Protein AF-A0A920JYU0-F1 (afdb_monomer_lite)

Secondary structure (DSSP, 8-state):
---BGGGTB----TT------HHHHHHHHHTT-PPPP-GGGS-GGGGGG--

Sequence (51 aa):
MTPIPELDFAGLNDGDSWCLCADRWLEAYQNQKAPYVKLKSTNIKALEKLI

Structure (mmCIF, N/CA/C/O backbone):
data_AF-A0A920JYU0-F1
#
_entry.id   AF-A0A920JYU0-F1
#
loop_
_atom_site.group_PDB
_atom_site.id
_atom_site.type_symbol
_atom_site.label_atom_id
_atom_site.label_alt_id
_atom_site.label_comp_id
_atom_site.label_asym_id
_atom_site.label_entity_id
_atom_site.label_seq_id
_atom_site.pdbx_PDB_ins_code
_atom_site.Cartn_x
_atom_site.Cartn_y
_atom_site.Cartn_z
_atom_site.occupancy
_atom_site.B_iso_or_equiv
_atom_site.auth_seq_id
_atom_site.auth_comp_id
_atom_site.auth_asym_id
_atom_site.auth_atom_id
_atom_site.pdbx_PDB_model_num
ATOM 1 N N . MET A 1 1 ? 8.234 -6.877 -8.625 1.00 74.62 1 MET A N 1
ATOM 2 C CA . MET A 1 1 ? 6.985 -7.266 -9.341 1.00 74.62 1 MET A CA 1
ATOM 3 C C . MET A 1 1 ? 7.270 -7.321 -10.839 1.00 74.62 1 MET A C 1
ATOM 5 O O . MET A 1 1 ? 8.036 -6.481 -11.289 1.00 74.62 1 MET A O 1
ATOM 9 N N . THR A 1 2 ? 6.734 -8.297 -11.584 1.00 90.50 2 THR A N 1
ATOM 10 C CA . THR A 1 2 ? 7.054 -8.496 -13.015 1.00 90.50 2 THR A CA 1
ATOM 11 C C . THR A 1 2 ? 6.634 -7.285 -13.859 1.00 90.50 2 THR A C 1
ATOM 13 O O . THR A 1 2 ? 5.472 -6.890 -13.761 1.00 90.50 2 THR A O 1
ATOM 16 N N . PRO A 1 3 ? 7.533 -6.699 -14.670 1.00 92.69 3 PRO A N 1
ATOM 17 C CA . PRO A 1 3 ? 7.184 -5.630 -15.603 1.00 92.69 3 PRO A CA 1
ATOM 18 C C . PRO A 1 3 ? 6.190 -6.108 -16.667 1.00 92.69 3 PRO A C 1
ATOM 20 O O . PRO A 1 3 ? 6.280 -7.242 -17.135 1.00 92.69 3 PRO A O 1
ATOM 23 N N . ILE A 1 4 ? 5.272 -5.232 -17.066 1.00 94.75 4 ILE A N 1
ATOM 24 C CA . ILE A 1 4 ? 4.324 -5.432 -18.168 1.00 94.75 4 ILE A CA 1
ATOM 25 C C . ILE A 1 4 ? 4.397 -4.178 -19.060 1.00 94.75 4 ILE A C 1
ATOM 27 O O . ILE A 1 4 ? 3.654 -3.217 -18.829 1.00 94.75 4 ILE A O 1
ATOM 31 N N . PRO A 1 5 ? 5.324 -4.139 -20.037 1.00 92.12 5 PRO A N 1
ATOM 32 C CA . PRO A 1 5 ? 5.556 -2.964 -20.882 1.00 92.12 5 PRO A CA 1
ATOM 33 C C . PRO A 1 5 ? 4.321 -2.515 -21.669 1.00 92.12 5 PRO A C 1
ATOM 35 O O . PRO A 1 5 ? 4.140 -1.326 -21.906 1.00 92.12 5 PRO A O 1
ATOM 38 N N . GLU A 1 6 ? 3.440 -3.448 -22.033 1.00 95.38 6 GLU A N 1
ATOM 39 C CA . GLU A 1 6 ? 2.215 -3.175 -22.790 1.00 95.38 6 GLU A CA 1
ATOM 40 C C . GLU A 1 6 ? 1.210 -2.315 -22.009 1.00 95.38 6 GLU A C 1
ATOM 42 O O . GLU A 1 6 ? 0.345 -1.681 -22.609 1.00 95.38 6 GLU A O 1
ATOM 47 N N . LEU A 1 7 ? 1.322 -2.288 -20.677 1.00 92.88 7 LEU A N 1
ATOM 48 C CA . LEU A 1 7 ? 0.487 -1.491 -19.774 1.00 92.88 7 LEU A CA 1
ATOM 49 C C . LEU A 1 7 ? 1.253 -0.318 -19.148 1.00 92.88 7 LEU A C 1
ATOM 51 O O . LEU A 1 7 ? 0.795 0.236 -18.151 1.00 92.88 7 LEU A O 1
ATOM 55 N N . ASP A 1 8 ? 2.425 0.024 -19.694 1.00 91.94 8 ASP A N 1
ATOM 56 C CA . ASP A 1 8 ? 3.338 1.032 -19.139 1.00 91.94 8 ASP A CA 1
ATOM 57 C C . ASP A 1 8 ? 3.695 0.765 -17.662 1.00 91.94 8 ASP A C 1
ATOM 59 O O . ASP A 1 8 ? 3.867 1.663 -16.838 1.00 91.94 8 ASP A O 1
ATOM 63 N N . PHE A 1 9 ? 3.783 -0.517 -17.295 1.00 93.62 9 PHE A N 1
ATOM 64 C CA . PHE A 1 9 ? 4.120 -0.934 -15.944 1.00 93.62 9 PHE A CA 1
ATOM 65 C C . PHE A 1 9 ? 5.548 -1.478 -15.904 1.00 93.62 9 PHE A C 1
ATOM 67 O O . PHE A 1 9 ? 5.805 -2.630 -16.246 1.00 93.62 9 PHE A O 1
ATOM 74 N N . ALA A 1 10 ? 6.493 -0.664 -15.435 1.00 93.12 10 ALA A N 1
ATOM 75 C CA . ALA A 1 10 ? 7.911 -1.031 -15.348 1.00 93.12 10 ALA A CA 1
ATOM 76 C C . ALA A 1 10 ? 8.236 -2.088 -14.270 1.00 93.12 10 ALA A C 1
ATOM 78 O O . ALA A 1 10 ? 9.385 -2.510 -14.151 1.00 93.12 10 ALA A O 1
ATOM 79 N N . GLY A 1 11 ? 7.249 -2.529 -13.485 1.00 94.69 11 GLY A N 1
ATOM 80 C CA . GLY A 1 11 ? 7.477 -3.331 -12.287 1.00 94.69 11 GLY A CA 1
ATOM 81 C C . GLY A 1 11 ? 7.664 -2.464 -11.041 1.00 94.69 11 GLY A C 1
ATOM 82 O O . GLY A 1 11 ? 7.547 -1.244 -11.084 1.00 94.69 11 GLY A O 1
ATOM 83 N N . LEU A 1 12 ? 7.924 -3.123 -9.912 1.00 95.06 12 LEU A N 1
ATOM 84 C CA . LEU A 1 12 ? 8.184 -2.477 -8.619 1.00 95.06 12 LEU A CA 1
ATOM 85 C C . LEU A 1 12 ? 9.442 -3.062 -7.994 1.00 95.06 12 LEU A C 1
ATOM 87 O O . LEU A 1 12 ? 9.602 -4.293 -8.013 1.00 95.06 12 LEU A O 1
ATOM 91 N N . ASN A 1 13 ? 10.250 -2.179 -7.412 1.00 93.75 13 ASN A N 1
ATOM 92 C CA . ASN A 1 13 ? 11.440 -2.46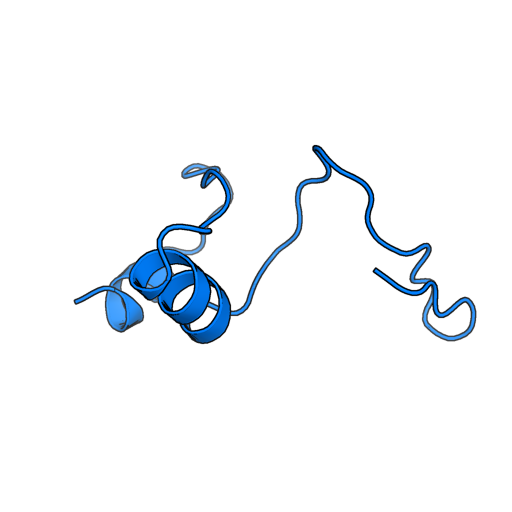8 -6.624 1.00 93.75 13 ASN A CA 1
ATOM 93 C C . ASN A 1 13 ? 11.205 -2.163 -5.138 1.00 93.75 13 ASN A C 1
ATOM 95 O O . ASN A 1 13 ? 10.231 -1.514 -4.746 1.00 93.75 13 ASN A O 1
ATOM 99 N N . ASP A 1 14 ? 12.127 -2.618 -4.295 1.00 93.50 14 ASP A N 1
ATOM 100 C CA . ASP A 1 14 ? 12.077 -2.345 -2.863 1.00 93.50 14 ASP A CA 1
ATOM 101 C C . ASP A 1 14 ? 12.225 -0.841 -2.585 1.00 93.50 14 ASP A C 1
ATOM 103 O O . ASP A 1 14 ? 13.119 -0.173 -3.102 1.00 93.50 1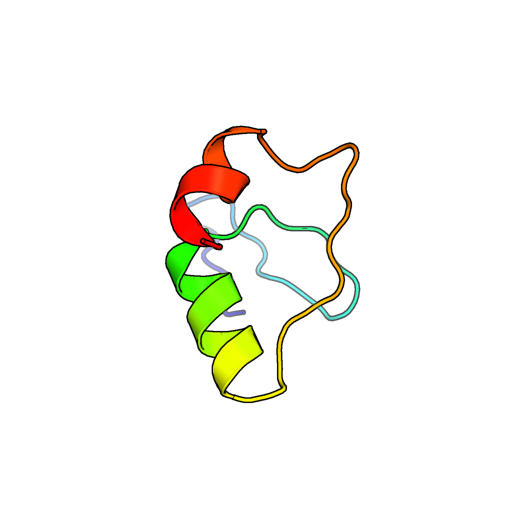4 ASP A O 1
ATOM 107 N N . GLY A 1 15 ? 11.341 -0.308 -1.739 1.00 93.38 15 GLY A N 1
ATOM 108 C CA . GLY A 1 15 ? 11.287 1.119 -1.407 1.00 93.38 15 GLY A CA 1
ATOM 109 C C . GLY A 1 15 ? 10.342 1.942 -2.288 1.00 93.38 15 GLY A C 1
ATOM 110 O O . GLY A 1 15 ? 9.969 3.053 -1.891 1.00 93.38 15 GLY A O 1
ATOM 111 N N . ASP A 1 16 ? 9.883 1.395 -3.417 1.00 95.06 16 ASP A N 1
ATOM 112 C CA . ASP A 1 16 ? 8.876 2.053 -4.243 1.00 95.06 16 ASP A CA 1
ATOM 113 C C . ASP A 1 16 ? 7.563 2.220 -3.477 1.00 95.06 16 ASP A C 1
ATOM 115 O O . ASP A 1 16 ? 7.156 1.407 -2.645 1.00 95.06 16 ASP A O 1
ATOM 119 N N . SER A 1 17 ? 6.879 3.327 -3.755 1.00 95.38 17 SER A N 1
ATOM 120 C CA . SER A 1 17 ? 5.567 3.603 -3.179 1.00 95.38 17 SER A CA 1
ATOM 121 C C . SER A 1 17 ? 4.493 3.315 -4.203 1.00 95.38 17 SER A C 1
ATOM 123 O O . SER A 1 17 ? 4.456 3.950 -5.253 1.00 95.38 17 SER A O 1
ATOM 125 N N . TRP A 1 18 ? 3.603 2.387 -3.870 1.00 95.88 18 TRP A N 1
ATOM 126 C CA . TRP A 1 18 ? 2.536 1.956 -4.757 1.00 95.88 18 TRP A CA 1
ATOM 127 C C . TRP A 1 18 ? 1.204 1.887 -4.020 1.00 95.88 18 TRP A C 1
ATOM 129 O O . TRP A 1 18 ? 1.149 1.526 -2.843 1.00 95.88 18 TRP A O 1
ATOM 139 N N . CYS A 1 19 ? 0.122 2.233 -4.715 1.00 95.69 19 CYS A N 1
ATOM 140 C CA . CYS A 1 19 ? -1.219 2.060 -4.173 1.00 95.69 19 CYS A CA 1
ATOM 141 C C . CYS A 1 19 ? -1.571 0.569 -4.178 1.00 95.69 19 CYS A C 1
ATOM 143 O O . CYS A 1 19 ? -1.548 -0.078 -5.223 1.00 95.69 19 CYS A O 1
ATOM 145 N N . LEU A 1 20 ? -1.904 0.027 -3.008 1.00 95.19 20 LEU A N 1
ATOM 146 C CA . LEU A 1 20 ? -2.289 -1.371 -2.835 1.00 95.19 20 LEU A CA 1
ATOM 147 C C . LEU A 1 20 ? -3.783 -1.478 -2.536 1.00 95.19 20 LEU A C 1
ATOM 149 O O . LEU A 1 20 ? -4.371 -0.594 -1.910 1.00 95.19 20 LEU A O 1
ATOM 153 N N . CYS A 1 21 ? -4.389 -2.596 -2.929 1.00 95.38 21 CYS A N 1
ATOM 154 C CA . CYS A 1 21 ? -5.714 -2.952 -2.437 1.00 95.38 21 CYS A CA 1
ATOM 155 C C . CYS A 1 21 ? -5.647 -3.153 -0.918 1.00 95.38 21 CYS A C 1
ATOM 157 O O . CYS A 1 21 ? -4.778 -3.881 -0.435 1.00 95.38 21 CYS A O 1
ATOM 159 N N . ALA A 1 22 ? -6.581 -2.552 -0.178 1.00 95.50 22 ALA A N 1
ATOM 160 C CA . ALA A 1 22 ? -6.608 -2.641 1.283 1.00 95.50 22 ALA A CA 1
ATOM 161 C C . ALA A 1 22 ? -6.637 -4.100 1.773 1.00 95.50 22 ALA A C 1
ATOM 163 O O . ALA A 1 22 ? -5.872 -4.454 2.666 1.00 95.50 22 ALA A O 1
ATOM 164 N N . ASP A 1 23 ? -7.413 -4.965 1.108 1.00 95.06 23 ASP A N 1
ATOM 165 C CA . ASP A 1 23 ? -7.488 -6.396 1.434 1.00 95.06 23 ASP A CA 1
ATOM 166 C C . ASP A 1 23 ? -6.119 -7.100 1.281 1.00 95.06 23 ASP A C 1
ATOM 168 O O . ASP A 1 23 ? -5.752 -7.941 2.099 1.00 95.06 23 ASP A O 1
ATOM 172 N N . ARG A 1 24 ? -5.310 -6.713 0.280 1.00 96.25 24 ARG A N 1
ATOM 173 C CA . ARG A 1 24 ? -3.960 -7.272 0.066 1.00 96.25 24 ARG A CA 1
ATOM 174 C C . ARG A 1 24 ? -2.957 -6.795 1.105 1.00 96.25 24 ARG A C 1
ATOM 176 O O . ARG A 1 24 ? -2.096 -7.563 1.524 1.00 96.25 24 ARG A O 1
ATOM 183 N N . TRP A 1 25 ? -3.059 -5.536 1.525 1.00 96.31 25 TRP A N 1
ATOM 184 C CA . TRP A 1 25 ? -2.229 -5.037 2.617 1.00 96.31 25 TRP A CA 1
ATOM 185 C C . TRP A 1 25 ? -2.588 -5.730 3.940 1.00 96.31 25 TRP A C 1
ATOM 187 O O . TRP A 1 25 ? -1.687 -6.134 4.674 1.00 96.31 25 TRP A O 1
ATOM 197 N N . LEU A 1 26 ? -3.883 -5.937 4.213 1.00 95.25 26 LEU A N 1
ATOM 198 C CA . LEU A 1 26 ? -4.358 -6.631 5.413 1.00 95.25 26 LEU A CA 1
ATOM 199 C C . LEU A 1 26 ? -3.877 -8.088 5.470 1.00 95.25 26 LEU A C 1
ATOM 201 O O . LEU A 1 26 ? -3.393 -8.526 6.511 1.00 95.25 26 LEU A O 1
ATOM 205 N N . GLU A 1 27 ? -3.946 -8.820 4.357 1.00 96.31 27 GLU A N 1
ATOM 206 C CA . GLU A 1 27 ? -3.394 -10.178 4.245 1.00 96.31 27 GLU A CA 1
ATOM 207 C C . GLU A 1 27 ? -1.903 -10.203 4.626 1.00 96.31 27 GLU A C 1
ATOM 209 O O . GLU A 1 27 ? -1.463 -11.021 5.438 1.00 96.31 27 GLU A O 1
ATOM 214 N N . ALA A 1 28 ? -1.112 -9.265 4.095 1.00 96.56 28 ALA A N 1
ATOM 215 C CA . ALA A 1 28 ? 0.302 -9.151 4.438 1.00 96.56 28 AL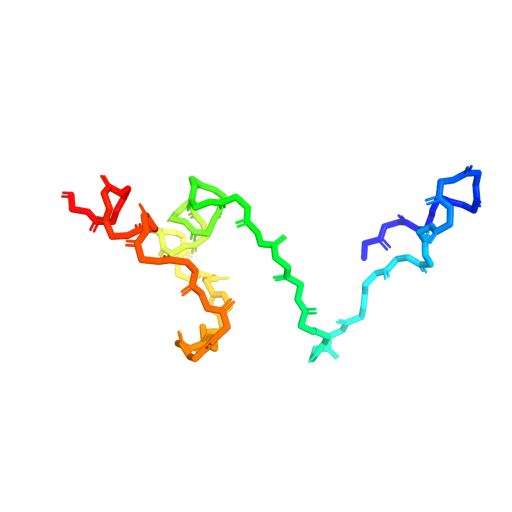A A CA 1
ATOM 216 C C . ALA A 1 28 ? 0.508 -8.800 5.922 1.00 96.56 28 ALA A C 1
ATOM 218 O O . ALA A 1 28 ? 1.426 -9.321 6.555 1.00 96.56 28 ALA A O 1
ATOM 219 N N . TYR A 1 29 ? -0.355 -7.958 6.498 1.00 95.81 29 TYR A N 1
ATOM 220 C CA . TYR A 1 29 ? -0.312 -7.595 7.915 1.00 95.81 29 TYR A CA 1
ATOM 221 C C . TYR A 1 29 ? -0.561 -8.802 8.821 1.00 95.81 29 TYR A C 1
ATOM 223 O O . TYR A 1 29 ? 0.227 -9.054 9.732 1.00 95.81 29 TYR A O 1
ATOM 231 N N . GLN A 1 30 ? -1.590 -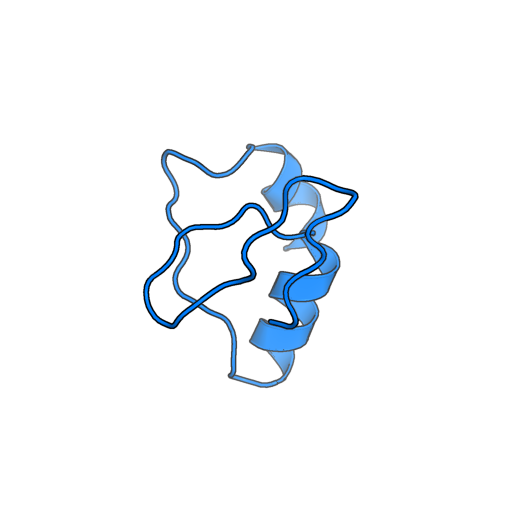9.599 8.522 1.00 96.06 30 GLN A N 1
ATOM 232 C CA . 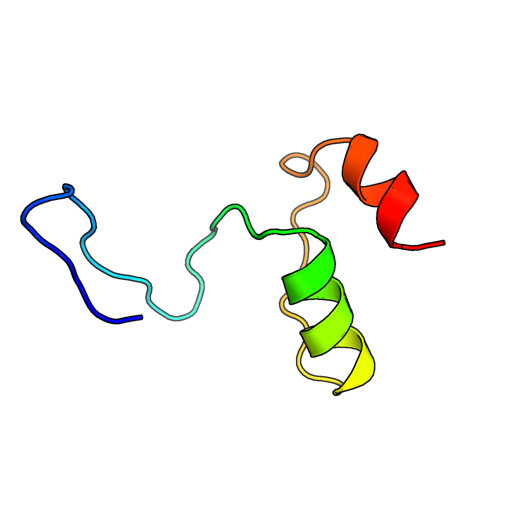GLN A 1 30 ? -1.911 -10.834 9.247 1.00 96.06 30 GLN A CA 1
ATOM 233 C C . GLN A 1 30 ? -0.751 -11.840 9.217 1.00 96.06 30 GLN A C 1
ATOM 235 O O . GLN A 1 30 ? -0.504 -12.536 10.199 1.00 96.06 30 GLN A O 1
ATOM 240 N N . ASN A 1 31 ? 0.010 -11.860 8.122 1.00 97.75 31 ASN A N 1
ATOM 241 C CA . ASN A 1 31 ? 1.204 -12.690 7.964 1.00 97.75 31 ASN A CA 1
ATOM 242 C C . ASN A 1 31 ? 2.499 -12.036 8.492 1.00 97.75 31 ASN A C 1
ATOM 244 O O . ASN A 1 31 ? 3.582 -12.575 8.273 1.00 97.75 31 ASN A O 1
ATOM 248 N N . GLN A 1 32 ? 2.423 -10.887 9.175 1.00 96.75 32 GLN A N 1
ATOM 249 C CA . GLN A 1 32 ? 3.577 -10.137 9.704 1.00 96.75 32 GLN A CA 1
ATOM 250 C C . GLN A 1 32 ? 4.586 -9.696 8.623 1.00 96.75 32 GLN A C 1
ATOM 252 O O . GLN A 1 32 ? 5.789 -9.589 8.864 1.00 96.75 32 GLN A O 1
ATOM 257 N N . LYS A 1 33 ? 4.094 -9.443 7.407 1.00 96.88 33 LYS A N 1
ATOM 258 C CA . LYS A 1 33 ? 4.863 -9.007 6.228 1.00 96.88 33 LYS A CA 1
ATOM 259 C C . LYS A 1 33 ? 4.309 -7.724 5.598 1.00 96.88 33 LYS A C 1
ATOM 261 O O . LYS A 1 33 ? 4.614 -7.430 4.445 1.00 96.88 33 LYS A O 1
ATOM 266 N N . ALA A 1 34 ? 3.483 -6.963 6.317 1.00 96.06 34 ALA A N 1
ATOM 267 C CA . ALA A 1 34 ? 2.929 -5.720 5.787 1.00 96.06 34 ALA A CA 1
ATOM 268 C C . ALA A 1 34 ? 4.022 -4.667 5.531 1.00 96.06 34 ALA A C 1
ATOM 270 O O . ALA A 1 34 ? 4.863 -4.435 6.404 1.00 96.06 34 ALA A O 1
ATOM 271 N N . PRO A 1 35 ? 3.989 -3.982 4.373 1.00 95.81 35 PRO A N 1
ATOM 272 C CA . PRO A 1 35 ? 4.868 -2.852 4.109 1.00 95.81 35 PRO A CA 1
ATOM 273 C C . PRO A 1 35 ? 4.436 -1.612 4.906 1.00 95.81 35 PRO A C 1
ATOM 275 O O . PRO A 1 35 ? 3.276 -1.477 5.311 1.00 95.81 35 PRO A O 1
ATOM 278 N N . TYR A 1 36 ? 5.362 -0.666 5.077 1.00 96.19 36 TYR A N 1
ATOM 279 C CA . TYR A 1 36 ? 5.080 0.623 5.712 1.00 96.19 36 TYR A CA 1
ATOM 280 C C . TYR A 1 36 ? 4.023 1.426 4.943 1.00 96.19 36 TYR A C 1
ATOM 282 O O . TYR A 1 36 ? 4.035 1.490 3.714 1.00 96.19 36 TYR A O 1
ATOM 290 N N . VAL A 1 37 ? 3.137 2.096 5.682 1.00 95.88 37 VAL A N 1
ATOM 291 C CA . VAL A 1 37 ? 2.041 2.892 5.113 1.00 95.88 37 VAL A CA 1
ATOM 292 C C . VAL A 1 37 ? 2.404 4.375 5.094 1.00 95.88 37 VAL A C 1
ATOM 294 O O . VAL A 1 37 ? 2.745 4.967 6.119 1.00 95.88 37 VAL A O 1
ATOM 297 N N . LYS A 1 38 ? 2.258 5.017 3.930 1.00 96.88 38 LYS A N 1
ATOM 298 C CA . LYS A 1 38 ? 2.331 6.478 3.795 1.00 96.88 38 LYS A CA 1
ATOM 299 C C . LYS A 1 38 ? 0.954 7.088 4.052 1.00 96.88 38 LYS A C 1
ATOM 301 O O . LYS A 1 38 ? 0.157 7.245 3.128 1.00 96.88 38 LYS A O 1
ATOM 306 N N . LEU A 1 39 ? 0.682 7.466 5.303 1.00 95.06 39 LEU A N 1
ATOM 307 C CA . LEU A 1 39 ? -0.641 7.947 5.742 1.00 95.06 39 LEU A CA 1
ATOM 308 C C . LEU A 1 39 ? -1.178 9.121 4.906 1.00 95.06 39 LEU A C 1
ATOM 310 O O . LEU A 1 39 ? -2.334 9.104 4.503 1.00 95.06 39 LEU A O 1
ATOM 314 N N . LYS A 1 40 ? -0.327 10.101 4.564 1.00 96.88 40 LYS A N 1
ATOM 315 C CA . LYS A 1 40 ? -0.712 11.263 3.734 1.00 96.88 40 LYS A CA 1
ATOM 316 C C . LYS A 1 40 ? -1.115 10.901 2.295 1.00 96.88 40 LYS A C 1
ATOM 318 O O . LYS A 1 40 ? -1.713 11.726 1.616 1.00 96.88 40 LYS A O 1
ATOM 323 N N . SER A 1 41 ? -0.778 9.696 1.837 1.00 96.56 41 SER A N 1
ATOM 324 C CA . SER A 1 41 ? -1.048 9.186 0.487 1.00 96.56 41 SER A CA 1
ATOM 325 C C . SER A 1 41 ? -2.002 7.987 0.497 1.00 96.56 41 SER A C 1
ATOM 327 O O . SER A 1 41 ? -2.136 7.306 -0.514 1.00 96.56 41 SER A O 1
ATOM 329 N N . THR A 1 42 ? -2.652 7.708 1.629 1.00 96.44 42 THR A N 1
ATOM 330 C CA . THR A 1 42 ? -3.607 6.605 1.772 1.00 96.44 42 THR A CA 1
ATOM 331 C C . THR A 1 42 ? -5.021 7.166 1.825 1.00 96.44 42 THR A C 1
ATOM 333 O O . THR A 1 42 ? -5.297 8.110 2.563 1.00 96.44 42 THR A O 1
ATOM 336 N N . ASN A 1 43 ? -5.930 6.603 1.029 1.00 96.38 43 ASN A N 1
ATOM 337 C CA . ASN A 1 43 ? -7.324 7.036 1.022 1.00 96.38 43 ASN A CA 1
ATOM 338 C C . ASN A 1 43 ? -8.006 6.695 2.360 1.00 96.38 43 ASN A C 1
ATOM 340 O O . ASN A 1 43 ? -7.831 5.592 2.875 1.00 96.38 43 ASN A O 1
ATOM 344 N N . ILE A 1 44 ? -8.835 7.605 2.881 1.00 95.81 44 ILE A N 1
ATOM 345 C CA . ILE A 1 44 ? -9.559 7.422 4.149 1.00 95.81 44 ILE A CA 1
ATOM 346 C C . ILE A 1 44 ? -10.443 6.165 4.172 1.00 95.81 44 ILE A C 1
ATOM 348 O O . ILE A 1 44 ? -10.577 5.539 5.220 1.00 95.81 44 ILE A O 1
ATOM 352 N N . LYS A 1 45 ? -10.966 5.730 3.015 1.00 95.00 45 LYS A N 1
ATOM 353 C CA . LYS A 1 45 ? -11.759 4.496 2.883 1.00 95.00 45 LYS A CA 1
ATOM 354 C C . LYS A 1 45 ? -10.992 3.231 3.270 1.00 95.00 45 LYS A C 1
ATOM 356 O O . LYS A 1 45 ? -11.614 2.220 3.568 1.00 95.00 45 LYS A O 1
ATOM 361 N N . ALA A 1 46 ? -9.656 3.263 3.298 1.00 95.12 46 ALA A N 1
ATOM 362 C CA . ALA A 1 46 ? -8.864 2.127 3.764 1.00 95.12 46 ALA A CA 1
ATOM 363 C C . ALA A 1 46 ? -9.206 1.734 5.213 1.00 95.12 46 ALA A C 1
ATOM 365 O O . ALA A 1 46 ? -9.103 0.562 5.557 1.00 95.12 46 ALA A O 1
ATOM 366 N N . LEU A 1 47 ? -9.670 2.682 6.036 1.00 92.81 47 LEU A N 1
ATOM 367 C CA . LEU A 1 47 ? -10.092 2.414 7.412 1.00 92.81 47 LEU A CA 1
ATOM 368 C C . LEU A 1 47 ? -11.273 1.439 7.490 1.00 92.81 47 LEU A C 1
ATOM 370 O O . LEU A 1 47 ? -11.323 0.644 8.416 1.00 92.81 47 LEU A O 1
ATOM 374 N N . GLU A 1 48 ? -12.174 1.429 6.505 1.00 92.88 48 GLU A N 1
ATOM 375 C CA . GLU A 1 48 ? -13.338 0.526 6.478 1.00 92.88 48 GLU A CA 1
ATOM 376 C C . GLU A 1 48 ? -12.945 -0.954 6.363 1.00 92.88 48 GLU A C 1
ATOM 378 O O . GLU A 1 48 ? -13.746 -1.834 6.658 1.00 92.88 48 GLU A O 1
ATOM 383 N N . LYS A 1 49 ? -11.722 -1.234 5.901 1.00 83.81 49 LYS A N 1
ATOM 384 C CA . LYS A 1 49 ? -11.200 -2.587 5.672 1.00 83.81 49 LYS A CA 1
ATOM 385 C C . LYS A 1 49 ? -10.268 -3.077 6.775 1.00 83.81 49 LYS A C 1
ATOM 387 O O . LYS A 1 49 ? -9.882 -4.238 6.755 1.00 83.81 49 LYS A O 1
ATOM 392 N N . LEU A 1 50 ? -9.859 -2.189 7.677 1.00 73.69 50 LEU A N 1
ATOM 393 C CA . LEU A 1 50 ? -8.861 -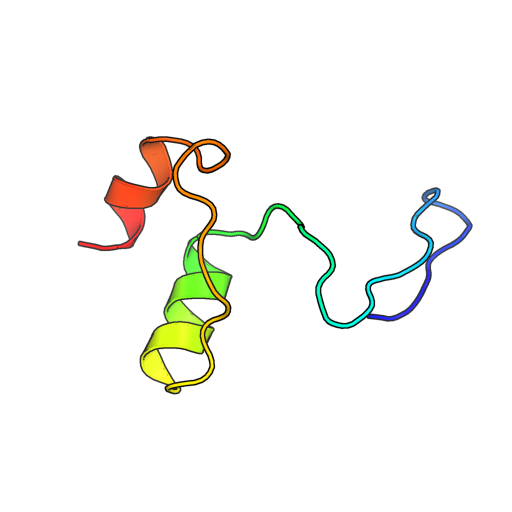2.459 8.716 1.00 73.69 50 LEU A CA 1
ATOM 394 C C . LEU A 1 50 ? -9.478 -2.616 10.114 1.00 73.69 50 LEU A C 1
ATOM 396 O O . LEU A 1 50 ? -8.739 -2.790 11.082 1.00 73.69 50 LEU A O 1
ATOM 400 N N . ILE A 1 51 ? -10.805 -2.526 10.203 1.00 64.19 51 ILE A N 1
ATOM 401 C CA . ILE A 1 51 ? -11.624 -2.718 11.405 1.00 64.19 51 ILE A CA 1
ATOM 402 C C . ILE A 1 51 ? -12.320 -4.071 11.278 1.00 64.19 51 ILE A C 1
ATOM 404 O O . ILE A 1 51 ? -12.357 -4.798 12.292 1.00 64.19 51 ILE A O 1
#

pLDDT: mean 93.42, std 6.15, range [64.19, 97.75]

Foldseek 3Di:
DDADVVVVRGDDDPPDDDDDDLVVQVVCVVVVNHDDDPPVPDDPCSVVSVD

Radius of gyration: 12.58 Å; chains: 1; bounding box: 25×24×34 Å